Protein AF-Q2PTA2-F1 (afdb_monomer_lite)

Radius of gyration: 17.51 Å; chains: 1; bounding box: 39×28×51 Å

Organism: NCBI:txid184151

Secondary structure (DSSP, 8-state):
-PPPSS-------S--TTTTS----SHHHHHHS-HHHHHHHHHHHHHHTHHHHHHHHHHHTTSPTTHHHHHHHHHHHHHHHHHHHHHHHHHHHHTS-HHHH---------

Sequence (110 aa):
HFPPIGRVIMPRPAMCHTSSLQTPVDKDQALQVSESDLMSLARSLLQAWSDPLVLLSSSASALPHPAQSTIFNKIQEMQQYSKSLKGGLDVLSSKMGSSAQAITSLPYRG

InterPro domains:
  IPR001400 Somatotropin/prolactin [PF00103] (13-98)
  IPR001400 Somatotropin/prolactin [PR00836] (16-29)
  IPR001400 Somatotropin/prolactin [PR00836] (38-56)
  IPR001400 Somatotropin/prolactin [PTHR11417] (12-98)
  IPR009079 Four-helical cytokine-like, core [G3DSA:1.20.1250.10] (1-109)
  IPR009079 Four-helical cytokine-like, core [SSF47266] (1-108)
  IPR018116 Somatotropin hormone, conserved site [PS00266] (16-49)

Structure (mmCIF, N/CA/C/O backbone):
data_AF-Q2PTA2-F1
#
_entry.id   AF-Q2PTA2-F1
#
loop_
_atom_site.group_PDB
_atom_site.id
_atom_site.type_symbol
_atom_site.label_atom_id
_atom_site.label_alt_id
_atom_site.label_comp_id
_atom_site.label_asym_id
_atom_site.label_entity_id
_atom_site.label_seq_id
_atom_site.pdbx_PDB_ins_code
_atom_site.Cartn_x
_atom_site.Cartn_y
_atom_site.Cartn_z
_atom_site.occupancy
_atom_site.B_iso_or_equiv
_atom_site.auth_seq_id
_atom_site.auth_comp_id
_atom_site.auth_asym_id
_atom_site.auth_atom_id
_atom_site.pdbx_PDB_model_num
ATOM 1 N N . HIS A 1 1 ? 12.872 -3.106 -23.706 1.00 48.06 1 HIS A N 1
ATOM 2 C CA . HIS A 1 1 ? 11.931 -2.081 -24.199 1.00 48.06 1 HIS A CA 1
ATOM 3 C C . HIS A 1 1 ? 10.520 -2.597 -23.926 1.00 48.06 1 HIS A C 1
ATOM 5 O O . HIS A 1 1 ? 10.184 -3.644 -24.462 1.00 48.06 1 HIS A O 1
ATOM 11 N N . PHE A 1 2 ? 9.739 -1.964 -23.039 1.00 51.47 2 PHE A N 1
ATOM 12 C CA . PHE A 1 2 ? 8.310 -2.301 -22.913 1.00 51.47 2 PHE A CA 1
ATOM 13 C C . PHE A 1 2 ? 7.601 -1.880 -24.211 1.00 51.47 2 PHE A C 1
ATOM 15 O O . PHE A 1 2 ? 7.966 -0.843 -24.770 1.00 51.47 2 PHE A O 1
ATOM 22 N N . PRO A 1 3 ? 6.669 -2.679 -24.755 1.00 48.31 3 PRO A N 1
ATOM 23 C CA . PRO A 1 3 ? 6.035 -2.341 -26.021 1.00 48.31 3 PRO A CA 1
ATOM 24 C C . PRO A 1 3 ? 5.214 -1.044 -25.886 1.00 48.31 3 PRO A C 1
ATOM 26 O O . PRO A 1 3 ? 4.656 -0.791 -24.814 1.00 48.31 3 PRO A O 1
ATOM 29 N N . PRO A 1 4 ? 5.132 -0.217 -26.947 1.00 56.38 4 PRO A N 1
ATOM 30 C CA . PRO A 1 4 ? 4.288 0.971 -26.947 1.00 56.38 4 PRO A CA 1
ATOM 31 C C . PRO A 1 4 ? 2.835 0.575 -26.684 1.00 56.38 4 PRO A C 1
ATOM 33 O O . PRO A 1 4 ? 2.388 -0.491 -27.107 1.00 56.38 4 PRO A O 1
ATOM 36 N N . ILE A 1 5 ? 2.111 1.443 -25.979 1.00 55.31 5 ILE A N 1
ATOM 37 C CA . ILE A 1 5 ? 0.720 1.263 -25.553 1.00 55.31 5 ILE A CA 1
ATOM 38 C C . ILE A 1 5 ? -0.161 0.989 -26.781 1.00 55.31 5 ILE A C 1
ATOM 40 O O . ILE A 1 5 ? -0.577 1.890 -27.502 1.00 55.31 5 ILE A O 1
ATOM 44 N N . GLY A 1 6 ? -0.412 -0.292 -27.025 1.00 51.19 6 GLY A N 1
ATOM 45 C CA . GLY A 1 6 ? -1.161 -0.797 -28.164 1.00 51.19 6 GLY A CA 1
ATOM 46 C C . GLY A 1 6 ? -1.669 -2.193 -27.843 1.00 51.19 6 GLY A C 1
ATOM 47 O O . GLY A 1 6 ? -1.055 -3.181 -28.219 1.00 51.19 6 GLY A O 1
ATOM 48 N N . ARG A 1 7 ? -2.766 -2.253 -27.077 1.00 58.03 7 ARG A N 1
ATOM 49 C CA . ARG A 1 7 ? -3.591 -3.447 -26.803 1.00 58.03 7 ARG A CA 1
ATOM 50 C C . ARG A 1 7 ? -2.821 -4.749 -26.533 1.00 58.03 7 ARG A C 1
ATOM 52 O O . ARG A 1 7 ? -3.185 -5.803 -27.046 1.00 58.03 7 ARG A O 1
ATOM 59 N N . VAL A 1 8 ? -1.830 -4.716 -25.648 1.00 54.97 8 VAL A N 1
ATOM 60 C CA . VAL A 1 8 ? -1.513 -5.936 -24.901 1.00 54.97 8 VAL A CA 1
ATOM 61 C C . VAL A 1 8 ? -2.612 -6.056 -23.854 1.00 54.97 8 VAL A C 1
ATOM 63 O O . VAL A 1 8 ? -2.683 -5.238 -22.936 1.00 54.97 8 VAL A O 1
ATOM 66 N N . ILE A 1 9 ? -3.509 -7.032 -24.017 1.00 57.69 9 ILE A N 1
ATOM 67 C CA . ILE A 1 9 ? -4.300 -7.534 -22.892 1.00 57.69 9 ILE A CA 1
ATOM 68 C C . ILE A 1 9 ? -3.252 -8.119 -21.954 1.00 57.69 9 ILE A C 1
ATOM 70 O O . ILE A 1 9 ? -2.839 -9.264 -22.112 1.00 57.69 9 ILE A O 1
ATOM 74 N N . MET A 1 10 ? -2.726 -7.288 -21.051 1.00 56.34 10 MET A N 1
ATOM 75 C CA . MET A 1 10 ? -1.906 -7.782 -19.959 1.00 56.34 10 MET A CA 1
ATOM 76 C C . MET A 1 10 ? -2.785 -8.829 -19.280 1.00 56.34 10 MET A C 1
ATOM 78 O O . MET A 1 10 ? -3.912 -8.479 -18.904 1.00 56.34 10 MET A O 1
ATOM 82 N N . PRO A 1 11 ? -2.361 -10.107 -19.208 1.00 55.09 11 PRO A N 1
ATOM 83 C CA . PRO A 1 11 ? -3.140 -11.100 -18.496 1.00 55.09 11 PRO A CA 1
ATOM 84 C C . PRO A 1 11 ? -3.434 -10.500 -17.132 1.00 55.09 11 PRO A C 1
ATOM 86 O O . PRO A 1 11 ? -2.525 -9.956 -16.494 1.00 55.09 11 PRO A O 1
ATOM 89 N N . ARG A 1 12 ? -4.722 -10.493 -16.756 1.00 55.81 12 ARG A N 1
ATOM 90 C CA . ARG A 1 12 ? -5.156 -10.010 -15.445 1.00 55.81 12 ARG A CA 1
ATOM 91 C C . ARG A 1 12 ? -4.152 -10.580 -14.447 1.00 55.81 12 ARG A C 1
ATOM 93 O O . ARG A 1 12 ? -3.977 -11.802 -14.480 1.00 55.81 12 ARG A O 1
ATOM 100 N N . PRO A 1 13 ? -3.448 -9.736 -13.667 1.00 55.59 13 PRO A N 1
ATOM 101 C CA . PRO A 1 13 ? -2.425 -10.223 -12.764 1.00 55.59 13 PRO A CA 1
ATOM 102 C C . PRO A 1 13 ? -2.981 -11.430 -12.022 1.00 55.59 13 PRO A C 1
ATOM 104 O O . PRO A 1 13 ? -4.132 -11.383 -11.566 1.00 55.59 13 PRO A O 1
ATOM 107 N N . ALA A 1 14 ? -2.197 -12.513 -11.966 1.00 60.56 14 ALA A N 1
ATOM 108 C CA . ALA A 1 14 ? -2.460 -13.596 -11.031 1.00 60.56 14 ALA A CA 1
ATOM 109 C C . ALA A 1 14 ? -2.857 -12.948 -9.700 1.00 60.56 14 ALA A C 1
ATOM 111 O O . ALA A 1 14 ? -2.241 -11.948 -9.323 1.00 60.56 14 ALA A O 1
ATOM 112 N N . MET A 1 15 ? -3.953 -13.426 -9.101 1.00 74.44 15 MET A N 1
ATOM 113 C CA . MET A 1 15 ? -4.577 -12.852 -7.906 1.00 74.44 15 M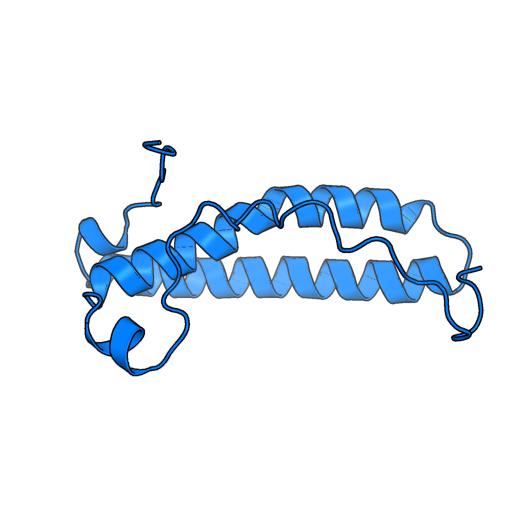ET A CA 1
ATOM 114 C C . MET A 1 15 ? -3.550 -12.152 -7.009 1.00 74.44 15 MET A C 1
ATOM 116 O O . MET A 1 15 ? -2.562 -12.777 -6.625 1.00 74.44 15 MET A O 1
ATOM 120 N N . CYS A 1 16 ? -3.767 -10.866 -6.700 1.00 85.00 16 CYS A N 1
ATOM 121 C CA . CYS A 1 16 ? -2.883 -10.120 -5.803 1.00 85.00 16 CYS A CA 1
ATOM 122 C C . CYS A 1 16 ? -2.600 -10.966 -4.555 1.00 85.00 16 CYS A C 1
ATOM 124 O O . CYS A 1 16 ? -3.527 -11.556 -3.999 1.00 85.00 16 CYS A O 1
ATOM 126 N N . HIS A 1 17 ? -1.355 -11.017 -4.084 1.00 87.81 17 HIS A N 1
ATOM 127 C CA . HIS A 1 17 ? -0.990 -11.849 -2.928 1.00 87.81 17 HIS A CA 1
ATOM 128 C C . HIS A 1 17 ? -1.719 -11.438 -1.641 1.00 87.81 17 HIS A C 1
ATOM 130 O O . HIS A 1 17 ? -1.854 -12.240 -0.727 1.00 87.81 17 HIS A O 1
ATOM 136 N N . THR A 1 18 ? -2.236 -10.210 -1.589 1.00 89.19 18 THR A N 1
ATOM 137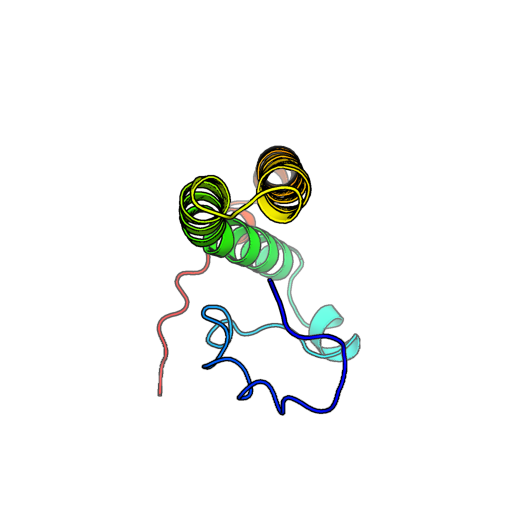 C CA . THR A 1 18 ? -3.072 -9.686 -0.502 1.00 89.19 18 THR A CA 1
ATOM 138 C C . THR A 1 18 ? -4.571 -9.930 -0.692 1.00 89.19 18 THR A C 1
ATOM 140 O O . THR A 1 18 ? -5.356 -9.485 0.135 1.00 89.19 18 THR A O 1
ATOM 143 N N . SER A 1 19 ? -5.002 -10.604 -1.762 1.00 86.31 19 SER A N 1
ATOM 144 C CA . SER A 1 19 ? -6.430 -10.843 -2.047 1.00 86.31 19 SER A CA 1
ATOM 145 C C . SER A 1 19 ? -7.129 -11.740 -1.023 1.00 86.31 19 SER A C 1
ATOM 147 O O . SER A 1 19 ? -8.348 -11.686 -0.910 1.00 86.31 19 SER A O 1
ATOM 149 N N . SER A 1 20 ? -6.375 -12.537 -0.262 1.00 81.75 20 SER A N 1
ATOM 150 C CA . SER A 1 20 ? -6.897 -13.313 0.866 1.00 81.75 20 SER A CA 1
ATOM 151 C C . SER A 1 20 ? -7.149 -12.470 2.119 1.00 81.75 20 SER A C 1
ATOM 153 O O . SER A 1 20 ? -7.737 -12.975 3.074 1.00 81.75 20 SER A O 1
ATOM 155 N N . LEU A 1 21 ? -6.697 -11.210 2.153 1.00 82.38 21 LEU A N 1
ATOM 156 C CA . LEU A 1 21 ? -6.986 -10.306 3.259 1.00 82.38 21 LEU A CA 1
ATOM 157 C C . LEU A 1 21 ? -8.404 -9.760 3.114 1.00 82.38 21 LEU A C 1
ATOM 159 O O . LEU A 1 21 ? -8.798 -9.278 2.053 1.00 82.38 21 LEU A O 1
ATOM 163 N N . GLN A 1 22 ? -9.159 -9.792 4.207 1.00 83.25 22 GLN A N 1
ATOM 164 C CA . GLN A 1 22 ? -10.502 -9.237 4.240 1.00 83.25 22 GLN A CA 1
ATOM 165 C C . GLN A 1 22 ? -10.418 -7.712 4.345 1.00 83.25 22 GLN A C 1
ATOM 167 O O . GLN A 1 22 ? -10.340 -7.145 5.432 1.00 83.25 22 GLN A O 1
ATOM 172 N N . THR A 1 23 ? -10.377 -7.048 3.193 1.00 89.38 23 THR A N 1
ATOM 173 C CA . THR A 1 23 ? -10.365 -5.587 3.108 1.00 89.38 23 THR A CA 1
ATOM 174 C C . THR A 1 23 ? -11.782 -5.055 2.911 1.00 89.38 23 THR A C 1
ATOM 176 O O . THR A 1 23 ? -12.465 -5.550 2.010 1.00 89.38 23 THR A O 1
ATOM 179 N N . PRO A 1 24 ? -12.224 -4.039 3.674 1.00 92.25 24 PRO A N 1
ATOM 180 C CA . PRO A 1 24 ? -13.494 -3.378 3.400 1.00 92.25 24 PRO A CA 1
ATOM 181 C C . PRO A 1 24 ? -13.441 -2.749 2.003 1.00 92.25 24 PRO A C 1
ATOM 183 O O . PRO A 1 24 ? -12.489 -2.041 1.669 1.00 92.25 24 PRO A O 1
ATOM 186 N N . VAL A 1 25 ? -14.440 -3.041 1.170 1.00 91.31 25 VAL A N 1
ATOM 187 C CA . VAL A 1 25 ? -14.466 -2.589 -0.237 1.00 91.31 25 VAL A CA 1
ATOM 188 C C . VAL A 1 25 ? -15.165 -1.245 -0.426 1.00 91.31 25 VAL A C 1
ATOM 190 O O . VAL A 1 25 ? -15.024 -0.613 -1.471 1.00 91.31 25 VAL A O 1
ATOM 193 N N . ASP A 1 26 ? -15.904 -0.803 0.587 1.00 92.69 26 ASP A N 1
ATOM 194 C CA . ASP A 1 26 ? -16.668 0.433 0.583 1.00 92.69 26 ASP A CA 1
ATOM 195 C C . ASP A 1 26 ? -16.637 1.111 1.962 1.00 92.69 26 ASP A C 1
ATOM 197 O O . ASP A 1 26 ? -16.124 0.578 2.953 1.00 92.69 26 ASP A O 1
ATOM 201 N N . LYS A 1 27 ? -17.164 2.337 2.001 1.00 95.62 27 LYS A N 1
ATOM 202 C CA . LYS A 1 27 ? -17.213 3.164 3.207 1.00 95.62 27 LYS A CA 1
ATOM 203 C C . LYS A 1 27 ? -18.028 2.508 4.324 1.00 95.62 27 LYS A C 1
ATOM 205 O O . LYS A 1 27 ? -17.625 2.607 5.480 1.00 95.62 27 LYS A O 1
ATOM 210 N N . ASP A 1 28 ? -19.156 1.883 4.001 1.00 96.19 28 ASP A N 1
ATOM 211 C CA . ASP A 1 28 ? -20.076 1.352 5.006 1.00 96.19 28 ASP A CA 1
ATOM 212 C C . ASP A 1 28 ? -19.457 0.143 5.710 1.00 96.19 28 ASP A C 1
ATOM 214 O O . ASP A 1 28 ? -19.501 0.059 6.937 1.00 96.19 28 ASP A O 1
ATOM 218 N N . GLN A 1 29 ? -18.772 -0.727 4.964 1.00 92.12 29 GLN A N 1
ATOM 219 C CA . GLN A 1 29 ? -17.963 -1.803 5.535 1.00 92.12 29 GLN A CA 1
ATOM 220 C C . GLN A 1 29 ? -16.818 -1.255 6.382 1.00 92.12 29 GLN A C 1
ATOM 222 O O . GLN A 1 29 ? -16.587 -1.750 7.481 1.00 92.12 29 GLN A O 1
ATOM 227 N N . ALA A 1 30 ? -16.117 -0.219 5.914 1.00 93.00 30 ALA A N 1
ATOM 228 C CA . ALA A 1 30 ? -15.012 0.370 6.668 1.00 93.00 30 ALA A CA 1
ATOM 229 C C . ALA A 1 30 ? -15.467 0.949 8.019 1.00 93.00 30 ALA A C 1
ATOM 231 O O . ALA A 1 30 ? -14.760 0.790 9.009 1.00 93.00 30 ALA A O 1
ATOM 232 N N . LEU A 1 31 ? -16.651 1.569 8.079 1.00 94.50 31 LEU A N 1
ATOM 233 C CA . LEU A 1 31 ? -17.228 2.110 9.316 1.00 94.50 31 LEU A CA 1
ATOM 234 C C . LEU A 1 31 ? -17.687 1.029 10.308 1.00 94.50 31 LEU A C 1
ATOM 236 O O . LEU A 1 31 ? -17.873 1.333 11.484 1.00 94.50 31 LEU A O 1
ATOM 240 N N . GLN A 1 32 ? -17.882 -0.211 9.852 1.00 92.31 32 GLN A N 1
ATOM 241 C CA . GLN A 1 32 ? -18.245 -1.346 10.708 1.00 92.31 32 GLN A CA 1
ATOM 242 C C . GLN A 1 32 ? -17.028 -2.061 11.314 1.00 92.31 32 GLN A C 1
ATOM 244 O O . GLN A 1 32 ? -17.184 -2.825 12.267 1.00 92.31 32 GLN A O 1
ATOM 249 N N . VAL A 1 33 ? -15.824 -1.836 10.780 1.00 89.12 33 VAL A N 1
ATOM 250 C CA . VAL A 1 33 ? -14.583 -2.422 11.303 1.00 89.12 33 VAL A CA 1
ATOM 251 C C . VAL A 1 33 ? -14.105 -1.611 12.507 1.00 89.12 33 VAL A C 1
ATOM 253 O O . VAL A 1 33 ? -14.130 -0.381 12.488 1.00 89.12 33 VAL A O 1
ATOM 256 N N . SER A 1 34 ? -13.645 -2.289 13.561 1.00 91.81 34 SER A N 1
ATOM 257 C CA . SER A 1 34 ? -13.080 -1.598 14.721 1.00 91.81 34 SER A CA 1
ATOM 258 C C . SER A 1 34 ? -11.811 -0.826 14.335 1.00 91.81 34 SER A C 1
ATOM 260 O O . SER A 1 34 ? -11.045 -1.255 13.472 1.00 91.81 34 SER A O 1
ATOM 262 N N . GLU A 1 35 ? -11.539 0.302 14.994 1.00 92.50 35 GLU A N 1
ATOM 263 C CA . GLU A 1 35 ? -10.335 1.097 14.708 1.00 92.50 35 GLU A CA 1
ATOM 264 C C . GLU A 1 35 ? -9.045 0.276 14.871 1.00 92.50 35 GLU A C 1
ATOM 266 O O . GLU A 1 35 ? -8.102 0.416 14.089 1.00 92.50 35 GLU A O 1
ATOM 271 N N . SER A 1 36 ? -9.010 -0.615 15.868 1.00 90.94 36 SER A N 1
ATOM 272 C CA .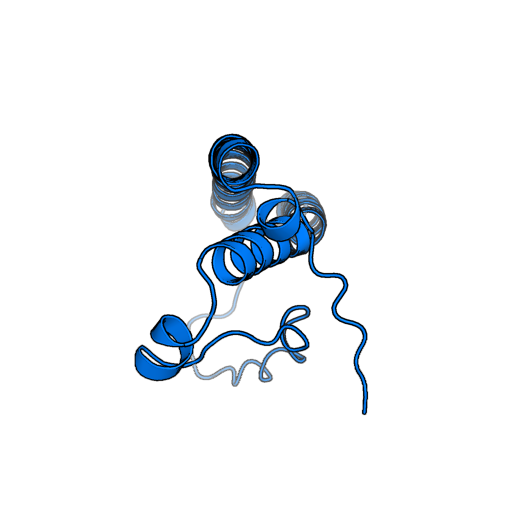 SER A 1 36 ? -7.887 -1.521 16.110 1.00 90.94 36 SER A CA 1
ATOM 273 C C . SER A 1 36 ? -7.702 -2.528 14.975 1.00 90.94 36 SER A C 1
ATOM 275 O O . SER A 1 36 ? -6.572 -2.729 14.531 1.00 90.94 36 SER A O 1
ATOM 277 N N . ASP A 1 37 ? -8.783 -3.123 14.471 1.00 89.56 37 ASP A N 1
ATOM 278 C CA . ASP A 1 37 ? -8.711 -4.089 13.369 1.00 89.56 37 ASP A CA 1
ATOM 279 C C . ASP A 1 37 ? -8.357 -3.402 12.049 1.00 89.56 37 ASP A C 1
ATOM 281 O O . ASP A 1 37 ? -7.564 -3.930 11.270 1.00 89.56 37 ASP A O 1
ATOM 285 N N . LEU A 1 38 ? -8.858 -2.185 11.816 1.00 92.44 38 LEU A N 1
ATOM 286 C CA . LEU A 1 38 ? -8.492 -1.386 10.648 1.00 92.44 38 LEU A CA 1
ATOM 287 C C . LEU A 1 38 ? -7.000 -1.012 10.676 1.00 92.44 38 LEU A C 1
ATOM 289 O O . LEU A 1 38 ? -6.316 -1.094 9.653 1.00 92.44 38 LEU A O 1
ATOM 293 N N . MET A 1 39 ? -6.472 -0.661 11.853 1.00 94.69 39 MET A N 1
ATOM 294 C CA . MET A 1 39 ? -5.042 -0.411 12.060 1.00 94.69 39 MET A CA 1
ATOM 295 C C . MET A 1 39 ? -4.202 -1.682 11.849 1.00 94.69 39 MET A C 1
ATOM 297 O O . MET A 1 39 ? -3.184 -1.643 11.150 1.00 94.69 39 MET A O 1
ATOM 301 N N . SER A 1 40 ? -4.637 -2.817 12.405 1.00 91.69 40 SER A N 1
ATOM 302 C CA . SER A 1 40 ? -4.005 -4.129 12.204 1.00 91.69 40 SER A CA 1
ATOM 303 C C . SER A 1 40 ? -3.958 -4.505 10.718 1.00 91.69 40 SER A C 1
ATOM 305 O O . SER A 1 40 ? -2.900 -4.888 10.205 1.00 91.69 40 SER A O 1
ATOM 307 N N . LEU A 1 41 ? -5.063 -4.311 9.993 1.00 92.50 41 LEU A N 1
ATOM 308 C CA . LEU A 1 41 ? -5.169 -4.572 8.559 1.00 92.50 41 LEU A CA 1
ATOM 309 C C . LEU A 1 41 ? -4.218 -3.684 7.747 1.00 92.50 41 LEU A C 1
ATOM 311 O O . LEU A 1 41 ? -3.481 -4.192 6.900 1.00 92.50 41 LEU A O 1
ATOM 315 N N . ALA A 1 42 ? -4.180 -2.376 8.021 1.00 94.06 42 ALA A N 1
ATOM 316 C CA . ALA A 1 42 ? -3.286 -1.443 7.335 1.00 94.06 42 ALA A CA 1
ATOM 317 C C . ALA A 1 42 ? -1.806 -1.825 7.518 1.00 94.06 42 ALA A C 1
ATOM 319 O O . ALA A 1 42 ? -1.038 -1.846 6.552 1.00 94.06 42 ALA A O 1
ATOM 320 N N . ARG A 1 43 ? -1.411 -2.193 8.743 1.00 94.00 43 ARG A N 1
ATOM 321 C CA . ARG A 1 43 ? -0.051 -2.667 9.051 1.00 94.00 43 ARG A CA 1
ATOM 322 C C . ARG A 1 43 ? 0.265 -3.986 8.352 1.00 94.00 43 ARG A C 1
ATOM 324 O O . ARG A 1 43 ? 1.357 -4.136 7.806 1.00 94.00 43 ARG A O 1
ATOM 331 N N . SER A 1 44 ? -0.692 -4.910 8.314 1.00 92.06 44 SER A N 1
ATOM 332 C CA . SER A 1 44 ? -0.546 -6.213 7.651 1.00 92.06 44 SER A CA 1
ATOM 333 C C . SER A 1 4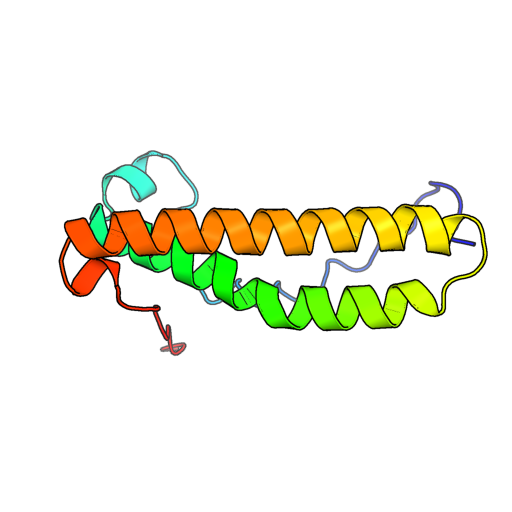4 ? -0.377 -6.071 6.139 1.00 92.06 44 SER A C 1
ATOM 335 O O . SER A 1 44 ? 0.525 -6.679 5.563 1.00 92.06 44 SER A O 1
ATOM 337 N N . LEU A 1 45 ? -1.169 -5.204 5.500 1.00 93.81 45 LEU A N 1
ATOM 338 C CA . LEU A 1 45 ? -1.032 -4.869 4.081 1.00 93.81 45 LEU A CA 1
ATOM 339 C C . LEU A 1 45 ? 0.347 -4.283 3.779 1.00 93.81 45 LEU A C 1
ATOM 341 O O . LEU A 1 45 ? 1.016 -4.730 2.850 1.00 93.81 45 LEU A O 1
ATOM 345 N N . LEU A 1 46 ? 0.798 -3.315 4.577 1.00 95.00 46 LEU A N 1
ATOM 346 C CA . LEU A 1 46 ? 2.099 -2.684 4.379 1.00 95.00 46 LEU A CA 1
ATOM 347 C C . LEU A 1 46 ? 3.254 -3.680 4.556 1.00 95.00 46 LEU A C 1
ATOM 349 O O . LEU A 1 46 ? 4.193 -3.693 3.759 1.00 95.00 46 LEU A O 1
ATOM 353 N N . GLN A 1 47 ? 3.158 -4.557 5.557 1.00 93.00 47 GLN A N 1
ATOM 354 C CA . GLN A 1 47 ? 4.129 -5.624 5.794 1.00 93.00 47 GLN A CA 1
ATOM 355 C C . GLN A 1 47 ? 4.177 -6.626 4.633 1.00 93.00 47 GLN A C 1
ATOM 357 O O . GLN A 1 47 ? 5.269 -7.030 4.233 1.00 93.00 47 GLN A O 1
ATOM 362 N N . ALA A 1 48 ? 3.029 -6.987 4.053 1.00 92.31 48 ALA A N 1
ATOM 363 C CA . ALA A 1 48 ? 2.947 -7.921 2.928 1.00 92.31 48 ALA A CA 1
ATOM 364 C C . ALA A 1 48 ? 3.653 -7.414 1.655 1.00 92.31 48 ALA A C 1
ATOM 366 O O . ALA A 1 48 ? 3.957 -8.206 0.766 1.00 92.31 48 ALA A O 1
ATOM 367 N N . TRP A 1 49 ? 3.928 -6.111 1.545 1.00 93.62 49 TRP A N 1
ATOM 368 C CA . TRP A 1 49 ? 4.675 -5.523 0.429 1.00 93.62 49 TRP A CA 1
ATOM 369 C C . TRP A 1 49 ? 6.187 -5.420 0.665 1.00 93.62 49 TRP A C 1
ATOM 371 O O . TRP A 1 49 ? 6.911 -5.103 -0.277 1.00 93.62 49 TRP A O 1
ATOM 381 N N . SER A 1 50 ? 6.682 -5.725 1.870 1.00 92.50 50 SER A N 1
ATOM 382 C CA . SER A 1 50 ? 8.115 -5.659 2.193 1.00 92.50 50 SER A CA 1
ATOM 383 C C . SER A 1 50 ? 8.963 -6.497 1.228 1.00 92.50 50 SER A C 1
ATOM 385 O O . SER A 1 50 ? 9.833 -5.960 0.542 1.00 92.50 50 SER A O 1
ATOM 387 N N . ASP A 1 51 ? 8.669 -7.793 1.114 1.00 92.38 51 ASP A N 1
ATOM 388 C CA . ASP A 1 51 ? 9.474 -8.717 0.307 1.00 92.38 51 ASP A CA 1
ATOM 389 C C . ASP A 1 51 ? 9.281 -8.517 -1.206 1.00 92.38 51 ASP A C 1
ATOM 391 O O . ASP A 1 51 ? 10.287 -8.447 -1.922 1.00 92.38 51 ASP A O 1
ATOM 395 N N . PRO A 1 52 ? 8.045 -8.328 -1.728 1.00 93.94 52 PRO A N 1
ATOM 396 C CA . PRO A 1 52 ? 7.846 -7.998 -3.138 1.00 93.94 52 PRO A CA 1
ATOM 397 C C . PRO A 1 52 ? 8.623 -6.759 -3.593 1.00 93.94 52 PRO A C 1
ATOM 399 O O . PRO A 1 52 ? 9.169 -6.758 -4.695 1.00 93.94 52 PRO A O 1
ATOM 402 N N . LEU A 1 53 ? 8.723 -5.716 -2.760 1.00 93.69 53 LEU A N 1
ATOM 403 C CA . LEU A 1 53 ? 9.479 -4.510 -3.112 1.00 93.69 53 LEU A CA 1
ATOM 404 C C . LEU A 1 53 ? 10.991 -4.758 -3.154 1.00 93.69 53 LEU A C 1
ATOM 406 O O . LEU A 1 53 ? 11.669 -4.196 -4.012 1.00 93.69 53 LEU A O 1
ATOM 410 N N . VAL A 1 54 ? 11.528 -5.608 -2.273 1.00 92.50 54 VAL A N 1
ATOM 411 C CA . VAL A 1 54 ? 12.942 -6.022 -2.323 1.00 92.50 54 VAL A CA 1
ATOM 412 C C . VAL A 1 54 ? 13.235 -6.791 -3.609 1.00 92.50 54 VAL A C 1
ATOM 414 O O . VAL A 1 54 ? 14.192 -6.461 -4.312 1.00 92.50 54 VAL A O 1
ATOM 417 N N . LEU A 1 55 ? 12.385 -7.760 -3.957 1.00 92.94 55 LEU A N 1
ATOM 418 C CA . LEU A 1 55 ? 12.518 -8.538 -5.191 1.00 92.94 55 LEU A CA 1
ATOM 419 C C . LEU A 1 55 ? 12.393 -7.661 -6.445 1.00 92.94 55 LEU A C 1
ATOM 421 O O . LEU A 1 55 ? 13.123 -7.839 -7.422 1.00 92.94 55 LEU A O 1
ATOM 425 N N . LEU A 1 56 ? 11.476 -6.696 -6.430 1.00 91.88 56 LEU A N 1
ATOM 426 C CA . LEU A 1 56 ? 11.294 -5.779 -7.548 1.00 91.88 56 LEU A CA 1
ATOM 427 C C . LEU A 1 56 ? 12.515 -4.864 -7.717 1.00 91.88 56 LEU A C 1
ATOM 429 O O . LEU A 1 56 ? 12.950 -4.635 -8.843 1.00 91.88 56 LEU A O 1
ATOM 433 N N . SER A 1 57 ? 13.102 -4.395 -6.612 1.00 91.50 57 SER A N 1
ATOM 434 C CA . SER A 1 57 ? 14.313 -3.563 -6.606 1.00 91.50 57 SER A CA 1
ATOM 435 C C . SER A 1 57 ? 15.514 -4.301 -7.202 1.00 91.50 57 SER A C 1
ATOM 437 O O . SER A 1 57 ? 16.195 -3.771 -8.084 1.00 91.50 57 SER A O 1
ATOM 439 N N . SER A 1 58 ? 15.731 -5.561 -6.798 1.00 91.19 58 SER A N 1
ATOM 440 C CA . SER A 1 58 ? 16.803 -6.391 -7.360 1.00 91.19 58 SER A CA 1
ATOM 441 C C . SER A 1 58 ? 16.587 -6.647 -8.852 1.00 91.19 58 SER A C 1
ATOM 443 O O . SER A 1 58 ? 17.512 -6.487 -9.646 1.00 91.19 58 SER A O 1
ATOM 445 N N . SER A 1 59 ? 15.351 -6.933 -9.261 1.00 91.31 59 SER A N 1
ATOM 446 C CA . SER A 1 59 ? 15.001 -7.164 -10.667 1.00 91.31 59 SER A CA 1
ATOM 447 C C . SER A 1 59 ? 15.163 -5.907 -11.530 1.00 91.31 59 SER A C 1
ATOM 449 O O . SER A 1 59 ? 15.629 -5.986 -12.666 1.00 91.31 59 SER A O 1
ATOM 451 N N . ALA A 1 60 ? 14.827 -4.730 -10.996 1.00 91.12 60 ALA A N 1
ATOM 452 C CA . ALA A 1 60 ? 14.943 -3.461 -11.709 1.00 91.12 60 ALA A CA 1
ATOM 453 C C . ALA A 1 60 ? 16.395 -3.103 -12.050 1.00 91.12 60 ALA A C 1
ATOM 455 O O . ALA A 1 60 ? 16.645 -2.492 -13.090 1.00 91.12 60 ALA A O 1
ATOM 456 N N . SER A 1 61 ? 17.355 -3.529 -11.223 1.00 85.25 61 SER A N 1
ATOM 457 C CA . SER A 1 61 ? 18.782 -3.314 -11.485 1.00 85.25 61 SER A CA 1
ATOM 458 C C . SER A 1 61 ? 19.285 -4.025 -12.748 1.00 85.25 61 SER A C 1
ATOM 460 O O . SER A 1 61 ? 20.267 -3.580 -13.336 1.00 85.25 61 SER A O 1
ATOM 462 N N . ALA A 1 62 ? 18.592 -5.070 -13.211 1.00 89.12 62 ALA A N 1
ATOM 463 C CA . ALA A 1 62 ? 18.934 -5.819 -14.421 1.00 89.12 62 ALA A CA 1
ATOM 464 C C . ALA A 1 62 ? 18.277 -5.264 -15.703 1.00 89.12 62 ALA A C 1
ATOM 466 O O . ALA A 1 62 ? 18.475 -5.812 -16.789 1.00 89.12 62 ALA A O 1
ATOM 467 N N . LEU A 1 63 ? 17.465 -4.205 -15.606 1.00 90.12 63 LEU A N 1
ATOM 468 C CA . LEU A 1 63 ? 16.787 -3.623 -16.765 1.00 90.12 63 LEU A CA 1
ATOM 469 C C . LEU A 1 63 ? 17.752 -2.813 -17.652 1.00 90.12 63 LEU A C 1
ATOM 471 O O . LEU A 1 63 ? 18.749 -2.283 -17.166 1.00 90.12 63 LEU A O 1
ATOM 475 N N . PRO A 1 64 ? 17.445 -2.650 -18.953 1.00 89.69 64 PRO A N 1
ATOM 476 C CA . PRO A 1 64 ? 18.199 -1.759 -19.828 1.00 89.69 64 PRO A CA 1
ATOM 477 C C . PRO A 1 64 ? 17.904 -0.278 -19.538 1.00 89.69 64 PRO A C 1
ATOM 479 O O . PRO A 1 64 ? 16.796 0.097 -19.137 1.00 89.69 64 PRO A O 1
ATOM 482 N N . HIS A 1 65 ? 18.882 0.587 -19.806 1.00 82.06 65 HIS A N 1
ATOM 483 C CA . HIS A 1 65 ? 18.717 2.042 -19.751 1.00 82.06 65 HIS A CA 1
ATOM 484 C C . HIS A 1 65 ? 17.699 2.531 -20.812 1.00 82.06 65 HIS A C 1
ATOM 486 O O . HIS A 1 65 ? 17.689 1.989 -21.921 1.00 82.06 65 HIS A O 1
ATOM 492 N N . PRO A 1 66 ? 16.836 3.531 -20.522 1.00 82.19 66 PRO A N 1
ATOM 493 C CA . PRO A 1 66 ? 16.710 4.295 -19.272 1.00 82.19 66 PRO A CA 1
ATOM 494 C C . PRO A 1 66 ? 15.731 3.695 -18.255 1.00 82.19 66 PRO A C 1
ATOM 496 O O . PRO A 1 66 ? 15.639 4.186 -17.134 1.00 82.19 66 PRO A O 1
ATOM 499 N N . ALA A 1 67 ? 15.011 2.628 -18.617 1.00 83.00 67 ALA A N 1
ATOM 500 C CA . ALA A 1 67 ? 14.015 2.007 -17.744 1.00 83.00 67 ALA A CA 1
ATOM 501 C C . ALA A 1 67 ? 14.622 1.587 -16.398 1.00 83.00 67 ALA A C 1
ATOM 503 O O . ALA A 1 67 ? 13.979 1.759 -15.368 1.00 83.00 67 ALA A O 1
ATOM 504 N N . GLN A 1 68 ? 15.876 1.125 -16.410 1.00 88.81 68 GLN A N 1
ATOM 505 C CA . GLN A 1 68 ? 16.659 0.825 -15.214 1.00 88.81 68 GLN A CA 1
ATOM 506 C C . GLN A 1 68 ? 16.641 1.964 -14.189 1.00 88.81 68 GLN A C 1
ATOM 508 O O . GLN A 1 68 ? 16.178 1.755 -13.076 1.00 88.81 68 GLN A O 1
ATOM 513 N N . SER A 1 69 ? 17.100 3.169 -14.548 1.00 87.00 69 SER A N 1
ATOM 514 C CA . SER A 1 69 ? 17.252 4.268 -13.589 1.00 87.00 69 SER A CA 1
ATOM 515 C C . SER A 1 69 ? 15.902 4.797 -13.117 1.00 87.00 69 SER A C 1
ATOM 517 O O . SER A 1 69 ? 15.712 5.004 -11.922 1.00 87.00 69 SER A O 1
ATOM 519 N N . THR A 1 70 ? 14.935 4.964 -14.023 1.00 90.50 70 THR A N 1
ATOM 520 C CA . THR A 1 70 ? 13.603 5.465 -13.658 1.00 90.50 70 THR A CA 1
ATOM 521 C C . THR A 1 70 ? 12.853 4.489 -12.751 1.00 90.50 70 THR A C 1
ATOM 523 O O . THR A 1 70 ? 12.322 4.899 -11.720 1.00 90.50 70 THR A O 1
ATOM 526 N N . ILE A 1 71 ? 12.818 3.200 -13.104 1.00 91.62 71 ILE A N 1
ATOM 527 C CA . ILE A 1 71 ? 12.089 2.184 -12.333 1.00 91.62 71 ILE A 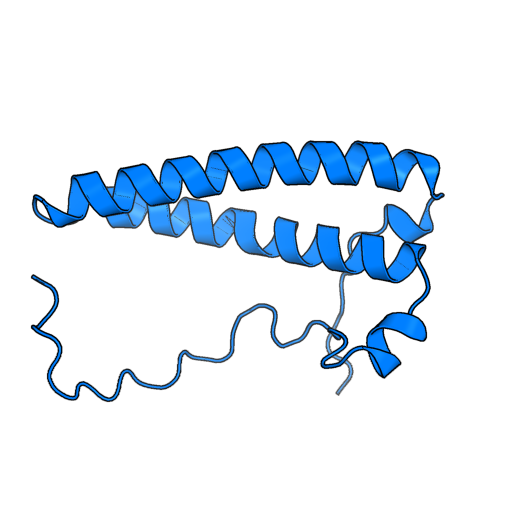CA 1
ATOM 528 C C . ILE A 1 71 ? 12.799 1.921 -11.005 1.00 91.62 71 ILE A C 1
ATOM 530 O O . ILE A 1 71 ? 12.143 1.907 -9.965 1.00 91.62 71 ILE A O 1
ATOM 534 N N . PHE A 1 72 ? 14.128 1.780 -11.012 1.00 92.19 72 PHE A N 1
ATOM 535 C CA . PHE A 1 72 ? 14.906 1.562 -9.793 1.00 92.19 72 PHE A CA 1
ATOM 536 C C . PHE A 1 72 ? 14.723 2.703 -8.790 1.00 92.19 72 PHE A C 1
ATOM 538 O O . PHE A 1 72 ? 14.375 2.442 -7.639 1.00 92.19 72 PHE A O 1
ATOM 545 N N . ASN A 1 73 ? 14.864 3.962 -9.225 1.00 93.00 73 ASN A N 1
ATOM 546 C CA . ASN A 1 73 ? 14.672 5.118 -8.347 1.00 93.00 73 ASN A CA 1
ATOM 547 C C . ASN A 1 73 ? 13.266 5.129 -7.742 1.00 93.00 73 ASN A C 1
ATOM 549 O O . ASN A 1 73 ? 13.111 5.363 -6.544 1.00 93.00 73 ASN A O 1
ATOM 553 N N . LYS A 1 74 ? 12.240 4.798 -8.538 1.00 95.88 74 LYS A N 1
ATOM 554 C CA . LYS A 1 74 ? 10.870 4.776 -8.027 1.00 95.88 74 LYS A CA 1
ATOM 555 C C . LYS A 1 74 ? 10.641 3.680 -6.989 1.00 95.88 74 LYS A C 1
ATOM 557 O O . LYS A 1 74 ? 9.937 3.906 -6.008 1.00 95.88 74 LYS A O 1
ATOM 562 N N . ILE A 1 75 ? 11.250 2.511 -7.172 1.00 95.44 75 ILE A N 1
ATOM 563 C CA . ILE A 1 75 ? 11.168 1.418 -6.196 1.00 95.44 75 ILE A CA 1
ATOM 564 C C . ILE A 1 75 ? 11.887 1.794 -4.898 1.00 95.44 75 ILE A C 1
ATOM 566 O O . ILE A 1 75 ? 11.353 1.529 -3.823 1.00 95.44 75 ILE A O 1
ATOM 570 N N . GLN A 1 76 ? 13.047 2.451 -4.978 1.00 94.81 76 GLN A N 1
ATOM 571 C CA . GLN A 1 76 ? 13.765 2.945 -3.798 1.00 94.81 76 GLN A CA 1
ATOM 572 C C . GLN A 1 76 ? 12.917 3.951 -3.003 1.00 94.81 76 GLN A C 1
ATOM 574 O O . GLN A 1 76 ? 12.776 3.808 -1.787 1.00 94.81 76 GLN A O 1
ATOM 579 N N . GLU A 1 77 ? 12.268 4.906 -3.681 1.00 96.88 77 GLU A N 1
ATOM 580 C CA . GLU A 1 77 ? 11.308 5.823 -3.044 1.00 96.88 77 GLU A CA 1
ATOM 581 C C . GLU A 1 77 ? 10.173 5.058 -2.345 1.00 96.88 77 GLU A C 1
ATOM 583 O O . GLU A 1 77 ? 9.856 5.330 -1.186 1.00 96.88 77 GLU A O 1
ATOM 588 N N . MET A 1 78 ? 9.578 4.065 -3.017 1.00 97.12 78 MET A N 1
ATOM 589 C CA . MET A 1 78 ? 8.506 3.245 -2.441 1.00 97.12 78 MET A CA 1
ATOM 590 C C . MET A 1 78 ? 8.967 2.469 -1.203 1.00 97.12 78 MET A C 1
ATOM 592 O O . MET A 1 78 ? 8.233 2.413 -0.216 1.00 97.12 78 MET A O 1
ATOM 596 N N . GLN A 1 79 ? 10.172 1.895 -1.219 1.00 96.12 79 GLN A N 1
ATOM 597 C CA . GLN A 1 79 ? 10.749 1.204 -0.062 1.00 96.12 79 GLN A CA 1
ATOM 598 C C . GLN A 1 79 ? 10.950 2.162 1.118 1.00 96.12 79 GLN A C 1
ATOM 600 O O . GLN A 1 79 ? 10.591 1.831 2.251 1.00 96.12 79 GLN A O 1
ATOM 605 N N . GLN A 1 80 ? 11.470 3.364 0.860 1.00 97.19 80 GLN A N 1
ATOM 606 C CA . GLN A 1 80 ? 11.678 4.378 1.892 1.00 97.19 80 GLN A CA 1
ATOM 607 C C . GLN A 1 80 ? 10.355 4.849 2.500 1.00 97.19 80 GLN A C 1
ATOM 609 O O . GLN A 1 80 ? 10.203 4.836 3.723 1.00 97.19 80 GLN A O 1
ATOM 614 N N . TYR A 1 81 ? 9.379 5.218 1.670 1.00 98.06 81 TYR A N 1
ATOM 615 C CA . TYR A 1 81 ? 8.075 5.674 2.148 1.00 98.06 81 TYR A CA 1
ATOM 616 C C . TYR A 1 81 ? 7.302 4.570 2.863 1.00 98.06 81 TYR A C 1
ATOM 618 O O . TYR A 1 81 ? 6.694 4.840 3.896 1.00 98.06 81 TYR A O 1
ATOM 626 N N . SER A 1 82 ? 7.386 3.326 2.387 1.00 96.88 82 SER A N 1
ATOM 627 C CA . SER A 1 82 ? 6.803 2.170 3.074 1.00 96.88 82 SER A CA 1
ATOM 628 C C . SER A 1 82 ? 7.401 1.991 4.474 1.00 96.88 82 SER A C 1
ATOM 630 O O . SER A 1 82 ? 6.666 1.849 5.452 1.00 96.88 82 SER A O 1
ATOM 632 N N . LYS A 1 83 ? 8.729 2.108 4.617 1.00 96.44 83 LYS A N 1
ATOM 633 C CA . LYS A 1 83 ? 9.408 2.031 5.921 1.00 96.44 83 LYS A CA 1
ATOM 634 C C . LYS A 1 83 ? 8.993 3.164 6.862 1.00 96.44 83 LYS A C 1
ATOM 636 O O . LYS A 1 83 ? 8.711 2.906 8.032 1.00 96.44 83 LYS A O 1
ATOM 641 N N . SER A 1 84 ? 8.946 4.401 6.369 1.00 97.81 84 SER A N 1
ATOM 642 C CA . SER A 1 84 ? 8.501 5.556 7.158 1.00 97.81 84 SER A CA 1
ATOM 643 C C . SER A 1 84 ? 7.045 5.418 7.599 1.00 97.81 84 SER A C 1
ATOM 645 O O . SER A 1 84 ? 6.742 5.641 8.771 1.00 97.81 84 SER A O 1
ATOM 647 N N . LEU A 1 85 ? 6.157 4.992 6.696 1.00 98.06 85 LEU A N 1
ATOM 648 C CA . LEU A 1 85 ? 4.752 4.743 7.009 1.00 98.06 85 LEU A CA 1
ATOM 649 C C . LEU A 1 85 ? 4.609 3.640 8.061 1.00 98.06 85 LEU A C 1
ATOM 651 O O . LEU A 1 85 ? 3.881 3.827 9.032 1.00 98.06 85 LEU A O 1
ATOM 655 N N . LYS A 1 86 ? 5.349 2.533 7.924 1.00 95.69 86 LYS A N 1
ATOM 656 C CA . LYS A 1 86 ? 5.341 1.435 8.899 1.00 95.69 86 LYS A CA 1
ATOM 657 C C . LYS A 1 86 ? 5.734 1.931 10.286 1.00 95.69 86 LYS A C 1
ATOM 659 O O . LYS A 1 86 ? 5.015 1.664 11.240 1.00 95.69 86 LYS A O 1
ATOM 664 N N . GLY A 1 87 ? 6.810 2.715 10.383 1.00 96.81 87 GLY A N 1
ATOM 665 C CA . GLY A 1 87 ? 7.225 3.323 11.648 1.00 96.81 87 GLY A CA 1
ATOM 666 C C . GLY A 1 87 ? 6.137 4.209 12.264 1.00 96.81 87 GLY A C 1
ATOM 667 O O . GLY A 1 87 ? 5.873 4.114 13.460 1.00 96.81 87 GLY A O 1
ATOM 668 N N . GLY A 1 88 ? 5.454 5.019 11.449 1.00 97.31 88 GLY A N 1
ATOM 669 C CA . GLY A 1 88 ? 4.316 5.825 11.899 1.00 97.31 88 GLY A CA 1
ATOM 670 C C . GLY A 1 88 ? 3.155 4.979 12.432 1.00 97.31 88 GLY A C 1
ATOM 671 O O . GLY A 1 88 ? 2.648 5.244 13.522 1.00 97.31 88 GLY A O 1
ATOM 672 N N . LEU A 1 89 ? 2.764 3.929 11.707 1.00 95.94 89 LEU A N 1
ATOM 673 C CA . LEU A 1 89 ? 1.687 3.023 12.121 1.00 95.94 89 LEU A CA 1
ATOM 674 C C . LEU A 1 89 ? 2.057 2.203 13.366 1.00 95.94 89 LEU A C 1
ATOM 676 O O . LEU A 1 89 ? 1.203 1.969 14.218 1.00 95.94 89 LEU A O 1
ATOM 680 N N . ASP A 1 90 ? 3.318 1.801 13.518 1.00 94.69 90 ASP A N 1
ATOM 681 C CA . ASP A 1 90 ? 3.805 1.113 14.718 1.00 94.69 90 ASP A CA 1
ATOM 682 C C . ASP A 1 90 ? 3.687 2.022 15.953 1.00 94.69 90 ASP A C 1
ATOM 684 O O . ASP A 1 90 ? 3.149 1.606 16.983 1.00 94.69 90 ASP A O 1
ATOM 688 N N . VAL A 1 91 ? 4.071 3.297 15.832 1.00 96.06 91 VAL A N 1
ATOM 689 C CA . VAL A 1 91 ? 3.900 4.291 16.905 1.00 96.06 91 VAL A CA 1
ATOM 690 C C . VAL A 1 91 ? 2.423 4.501 17.246 1.00 96.06 91 VAL A C 1
ATOM 692 O O . VAL A 1 91 ? 2.078 4.526 18.428 1.00 96.06 91 VAL A O 1
ATOM 695 N N . LEU A 1 92 ? 1.540 4.622 16.252 1.00 95.75 92 LEU A N 1
ATOM 696 C CA . LEU A 1 92 ? 0.102 4.795 16.492 1.00 95.75 92 LEU A CA 1
ATOM 697 C C . LEU A 1 92 ? -0.525 3.554 17.137 1.00 95.75 92 LEU A C 1
ATOM 699 O O . LEU A 1 92 ? -1.181 3.670 18.170 1.00 95.75 92 LEU A O 1
ATOM 703 N N . SER A 1 93 ? -0.264 2.364 16.593 1.00 94.44 93 SER A N 1
ATOM 704 C CA . SER A 1 93 ? -0.810 1.103 17.114 1.00 94.44 93 SER A CA 1
ATOM 705 C C . SER A 1 93 ? -0.389 0.829 18.560 1.00 94.44 93 SER A C 1
ATOM 707 O O . SER A 1 93 ? -1.187 0.314 19.342 1.00 94.44 93 SER A O 1
ATOM 709 N N . SER A 1 94 ? 0.814 1.257 18.969 1.00 93.25 94 SER A N 1
ATOM 710 C CA . SER A 1 94 ? 1.269 1.134 20.361 1.00 93.25 94 SER A CA 1
ATOM 711 C C . SER A 1 94 ? 0.384 1.874 21.370 1.00 93.25 94 SER A C 1
ATOM 713 O O . SER A 1 94 ? 0.318 1.488 22.535 1.00 93.25 94 SER A O 1
ATOM 715 N N . LYS A 1 95 ? -0.341 2.904 20.918 1.00 94.44 95 LYS A N 1
ATOM 716 C CA . LYS A 1 95 ? -1.255 3.716 21.733 1.00 94.44 95 LYS A CA 1
ATOM 717 C C . LYS A 1 95 ? -2.698 3.203 21.707 1.00 94.44 95 LYS A C 1
ATOM 719 O O . LYS A 1 95 ? -3.514 3.689 22.480 1.00 94.44 95 LYS A O 1
ATOM 724 N N . MET A 1 96 ? -3.007 2.235 20.843 1.00 91.50 96 MET A N 1
ATOM 725 C CA . MET A 1 96 ? -4.362 1.717 20.592 1.00 91.50 96 MET A CA 1
ATOM 726 C C . MET A 1 96 ? -4.614 0.329 21.211 1.00 91.50 96 MET A C 1
ATOM 728 O O . MET A 1 96 ? -5.654 -0.278 20.964 1.00 91.50 96 MET A O 1
ATOM 732 N N . GLY A 1 97 ? -3.671 -0.193 22.001 1.00 85.62 97 GLY A N 1
ATOM 733 C CA . GLY A 1 97 ? -3.765 -1.519 22.620 1.00 85.62 97 GLY A CA 1
ATOM 734 C C . GLY A 1 97 ? -3.229 -2.663 21.748 1.00 85.62 97 GLY A C 1
ATOM 735 O O . GLY A 1 97 ? -2.793 -2.470 20.613 1.00 85.62 97 GLY A O 1
ATOM 736 N N . SER A 1 98 ? -3.223 -3.879 22.301 1.00 82.88 98 SER A N 1
ATOM 737 C CA . SER A 1 98 ? -2.594 -5.061 21.688 1.00 82.88 98 SER A CA 1
ATOM 738 C C . SER A 1 98 ? -3.273 -5.523 20.395 1.00 82.88 98 SER A C 1
ATOM 740 O O . SER A 1 98 ? -2.584 -5.980 19.486 1.00 82.88 98 SER A O 1
ATOM 742 N N . SER A 1 99 ? -4.591 -5.352 20.260 1.00 81.12 99 SER A N 1
ATOM 743 C CA . SER A 1 99 ? -5.326 -5.733 19.044 1.00 81.12 99 SER A CA 1
ATOM 744 C C . SER A 1 99 ? -4.872 -4.944 17.811 1.00 81.12 99 SER A C 1
ATOM 746 O O . SER A 1 99 ? -4.700 -5.521 16.745 1.00 81.12 99 SER A O 1
ATOM 748 N N . ALA A 1 100 ? -4.561 -3.651 17.961 1.00 85.62 100 ALA A N 1
ATOM 749 C CA . ALA A 1 100 ? -4.013 -2.830 16.874 1.00 85.62 100 ALA A CA 1
ATOM 750 C C . ALA A 1 100 ? -2.570 -3.218 16.499 1.00 85.62 100 ALA A C 1
ATOM 752 O O . ALA A 1 100 ? -2.090 -2.926 15.397 1.00 85.62 100 ALA A O 1
ATOM 753 N N . GLN A 1 101 ? -1.861 -3.865 17.428 1.00 85.75 101 GLN A N 1
ATOM 754 C CA . GLN A 1 101 ? -0.493 -4.332 17.228 1.00 85.75 101 GLN A CA 1
ATOM 755 C C . GLN A 1 101 ? -0.424 -5.695 16.541 1.00 85.75 101 GLN A C 1
ATOM 757 O O . GLN A 1 101 ? 0.625 -6.029 15.978 1.00 85.75 101 GLN A O 1
ATOM 762 N N . ALA A 1 102 ? -1.519 -6.456 16.542 1.00 83.19 102 ALA A N 1
ATOM 763 C CA . ALA A 1 102 ? -1.589 -7.718 15.833 1.00 83.19 102 ALA A CA 1
ATOM 764 C C . ALA A 1 102 ? -1.280 -7.486 14.349 1.00 83.19 102 ALA A C 1
ATOM 766 O O . ALA A 1 102 ? -1.827 -6.583 13.717 1.00 83.19 102 ALA A O 1
ATOM 767 N N . ILE A 1 103 ? -0.388 -8.296 13.792 1.00 79.75 103 ILE A N 1
ATOM 768 C CA . ILE A 1 103 ? -0.329 -8.478 12.346 1.00 79.75 103 ILE A CA 1
ATOM 769 C C . ILE A 1 103 ? -1.305 -9.603 12.064 1.00 79.75 103 ILE A C 1
ATOM 771 O O . ILE A 1 103 ? -1.158 -10.702 12.607 1.00 79.75 103 ILE A O 1
ATOM 775 N N . THR A 1 104 ? -2.337 -9.317 11.282 1.00 65.00 104 THR A N 1
ATOM 776 C CA . THR A 1 104 ? -3.329 -10.313 10.918 1.00 65.00 104 THR A CA 1
ATOM 777 C C . THR A 1 104 ? -2.623 -11.376 10.077 1.00 65.00 104 THR A C 1
ATOM 779 O O . THR A 1 104 ? -2.359 -11.192 8.892 1.00 65.00 104 THR A O 1
ATOM 782 N N . SER A 1 105 ? -2.290 -12.509 10.696 1.00 57.94 105 SER A N 1
ATOM 783 C CA . SER A 1 105 ? -2.173 -13.754 9.949 1.00 57.94 105 SER A CA 1
ATOM 784 C C . SER A 1 105 ? -3.612 -14.139 9.637 1.00 57.94 105 SER A C 1
ATOM 786 O O . SER A 1 105 ? -4.326 -14.608 10.512 1.00 57.94 105 SER A O 1
ATOM 788 N N . LEU A 1 106 ? -4.110 -13.817 8.446 1.00 45.59 106 LEU A N 1
ATOM 789 C CA . LEU A 1 106 ? -5.392 -14.363 8.009 1.00 45.59 106 LEU A CA 1
ATOM 790 C C . LEU A 1 106 ? -5.099 -15.705 7.340 1.00 45.59 106 LEU A C 1
ATOM 792 O O . LEU A 1 106 ? -4.686 -15.717 6.177 1.00 45.59 106 LEU A O 1
ATOM 796 N N . PRO A 1 107 ? -5.261 -16.847 8.037 1.00 39.47 107 PRO A N 1
ATOM 797 C CA . PRO A 1 107 ? -5.397 -18.104 7.339 1.00 39.47 107 PRO A 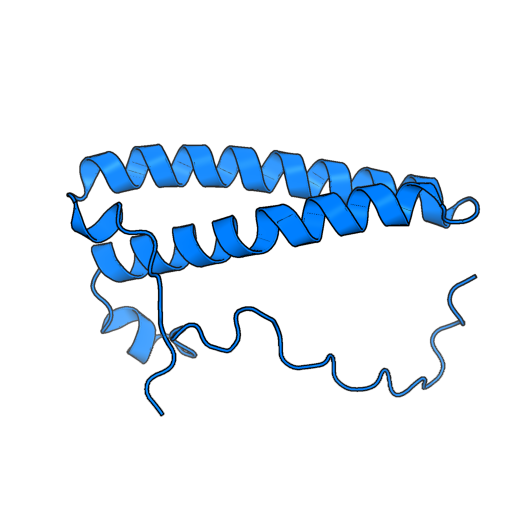CA 1
ATOM 798 C C . PRO A 1 107 ? -6.724 -18.069 6.577 1.00 39.47 107 PRO A C 1
ATOM 800 O O . PRO A 1 107 ? -7.770 -17.710 7.118 1.00 39.47 107 PRO A O 1
ATOM 803 N N . TYR A 1 108 ? -6.673 -18.474 5.314 1.00 33.72 108 TYR A N 1
ATOM 804 C CA . TYR A 1 108 ? -7.846 -18.913 4.576 1.00 33.72 108 TYR A CA 1
ATOM 805 C C . TYR A 1 108 ? -8.577 -19.987 5.403 1.00 33.72 108 TYR A C 1
ATOM 807 O O . TYR A 1 108 ? -8.014 -21.044 5.684 1.00 33.72 108 TYR A O 1
ATOM 815 N N . ARG A 1 109 ? -9.820 -19.712 5.812 1.00 30.28 109 ARG A N 1
ATOM 816 C CA . ARG A 1 109 ? -10.814 -20.755 6.087 1.00 30.28 109 ARG A CA 1
ATOM 817 C C . ARG A 1 109 ? -11.834 -20.727 4.957 1.00 30.28 109 ARG A C 1
ATOM 819 O O . ARG A 1 109 ? -12.859 -20.059 5.057 1.00 30.28 109 ARG A O 1
ATOM 826 N N . GLY A 1 110 ? -11.509 -21.441 3.890 1.00 36.69 110 GLY A N 1
ATOM 827 C CA . GLY A 1 110 ? -12.477 -22.196 3.103 1.00 36.69 110 GLY A CA 1
ATOM 828 C C . GLY A 1 110 ? -12.174 -23.675 3.263 1.00 36.69 110 GLY A C 1
ATOM 829 O O . GLY A 1 110 ? -10.986 -23.999 3.498 1.00 36.69 110 GLY A O 1
#

pLDDT: mean 83.6, std 16.83, range [30.28, 98.06]

Foldseek 3Di:
DPDPPDDPPPPPPDPDPCNLPPDDPDDVSVVVDDPLQVLLSVLLVLVVCQVVLVVQLVVLCPDDPPSSVVSNVVSVVVNVVSVVVNVVSCVVSVVVDDSSVHNDPDDDDD